Protein AF-A0A357HH08-F1 (afdb_monomer)

Structure (mmCIF, N/CA/C/O backbone):
data_AF-A0A357HH08-F1
#
_entry.id   AF-A0A357HH08-F1
#
loop_
_atom_site.group_PDB
_atom_site.id
_atom_site.type_symbol
_atom_site.label_atom_id
_atom_site.label_alt_id
_atom_site.label_comp_id
_atom_site.label_asym_id
_atom_site.label_entity_id
_atom_site.label_seq_id
_atom_site.pdbx_PDB_ins_code
_atom_site.Cartn_x
_atom_site.Cartn_y
_atom_site.Cartn_z
_atom_site.occupancy
_atom_site.B_iso_or_equiv
_atom_site.auth_seq_id
_atom_site.auth_comp_id
_atom_site.auth_asym_id
_atom_site.auth_atom_id
_atom_site.pdbx_PDB_model_num
ATOM 1 N N . MET A 1 1 ? 34.736 19.633 10.340 1.00 62.84 1 MET A N 1
ATOM 2 C CA . MET A 1 1 ? 34.497 18.210 10.002 1.00 62.84 1 MET A CA 1
ATOM 3 C C . MET A 1 1 ? 33.071 17.766 10.321 1.00 62.84 1 MET A C 1
ATOM 5 O O . MET A 1 1 ? 32.383 17.389 9.388 1.00 62.84 1 MET A O 1
ATOM 9 N N . LYS A 1 2 ? 32.574 17.899 11.565 1.00 65.94 2 LYS A N 1
ATOM 10 C CA . LYS A 1 2 ? 31.201 17.478 11.934 1.00 65.94 2 LYS A CA 1
ATOM 11 C C . LYS A 1 2 ? 30.092 18.131 11.089 1.00 65.94 2 LYS A C 1
ATOM 13 O O . LYS A 1 2 ? 29.302 17.419 10.498 1.00 65.94 2 LYS A O 1
ATOM 18 N N . ARG A 1 3 ? 30.107 19.462 10.922 1.00 72.38 3 ARG A N 1
ATOM 19 C CA . ARG A 1 3 ? 29.101 20.187 10.110 1.00 72.38 3 ARG A CA 1
ATOM 20 C C . ARG A 1 3 ? 29.107 19.813 8.623 1.00 72.38 3 ARG A C 1
ATOM 22 O O . ARG A 1 3 ? 28.051 19.743 8.017 1.00 72.38 3 ARG A O 1
ATOM 29 N N . LEU A 1 4 ? 30.285 19.554 8.052 1.00 79.75 4 LEU A N 1
ATOM 30 C CA . LEU A 1 4 ? 30.416 19.148 6.649 1.00 79.75 4 LEU A CA 1
ATOM 31 C C . LEU A 1 4 ? 29.883 17.725 6.444 1.00 79.75 4 LEU A C 1
ATOM 33 O O . LEU A 1 4 ? 29.162 17.473 5.491 1.00 79.75 4 LEU A O 1
ATOM 37 N N . SER A 1 5 ? 30.177 16.826 7.386 1.00 79.00 5 SER A N 1
ATOM 38 C CA . SER A 1 5 ? 29.631 15.468 7.397 1.00 79.00 5 SER A CA 1
ATOM 39 C C . SER A 1 5 ? 28.104 15.459 7.532 1.00 79.00 5 SER A C 1
ATOM 41 O O . SER A 1 5 ? 27.454 14.715 6.809 1.00 79.00 5 SER A O 1
ATOM 43 N N . THR A 1 6 ? 27.525 16.319 8.376 1.00 83.50 6 THR A N 1
ATOM 44 C CA . THR A 1 6 ? 26.064 16.458 8.499 1.00 83.50 6 THR A CA 1
ATOM 45 C C . THR A 1 6 ? 25.417 16.967 7.209 1.00 83.50 6 THR A C 1
ATOM 47 O O . THR A 1 6 ? 24.393 16.436 6.801 1.00 83.50 6 THR A O 1
ATOM 50 N N . ILE A 1 7 ? 26.021 17.956 6.540 1.00 86.75 7 ILE A N 1
ATOM 51 C CA . ILE A 1 7 ? 25.509 18.484 5.263 1.00 86.75 7 ILE A CA 1
ATOM 52 C C . ILE A 1 7 ? 25.567 17.413 4.168 1.00 86.75 7 ILE A C 1
ATOM 54 O O . ILE A 1 7 ? 24.616 17.266 3.410 1.00 86.75 7 ILE A O 1
ATOM 58 N N . ILE A 1 8 ? 26.653 16.638 4.108 1.00 84.81 8 ILE A N 1
ATOM 59 C CA . ILE A 1 8 ? 26.789 15.533 3.151 1.00 84.81 8 ILE A CA 1
ATOM 60 C C . ILE A 1 8 ? 25.721 14.461 3.403 1.00 84.81 8 ILE A C 1
ATOM 62 O O . ILE A 1 8 ? 25.078 14.034 2.451 1.00 84.81 8 ILE A O 1
ATOM 66 N N . LEU A 1 9 ? 25.483 14.072 4.662 1.00 82.25 9 LEU A N 1
ATOM 67 C CA . LEU A 1 9 ? 24.411 13.129 4.998 1.00 82.25 9 LEU A CA 1
ATOM 68 C C . LEU A 1 9 ? 23.026 13.651 4.590 1.00 82.25 9 LEU A C 1
ATOM 70 O O . LEU A 1 9 ? 22.233 12.882 4.061 1.00 82.25 9 LEU A O 1
ATOM 74 N N . LEU A 1 10 ? 22.755 14.944 4.797 1.00 78.56 10 LEU A N 1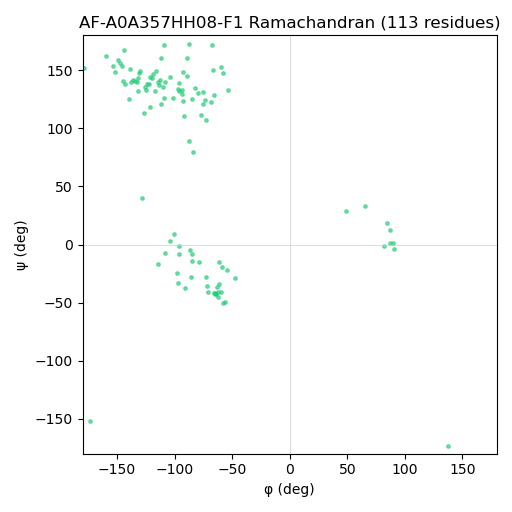
ATOM 75 C CA . LEU A 1 10 ? 21.478 15.562 4.434 1.00 78.56 10 LEU A CA 1
ATOM 76 C C . LEU A 1 10 ? 21.255 15.570 2.912 1.00 78.56 10 LEU A C 1
ATOM 78 O O . LEU A 1 10 ? 20.160 15.288 2.437 1.00 78.56 10 LEU A O 1
ATOM 82 N N . ILE A 1 11 ? 22.297 15.879 2.136 1.00 79.38 11 ILE A N 1
ATOM 83 C CA . ILE A 1 11 ? 22.226 15.852 0.668 1.00 79.38 11 ILE A CA 1
ATOM 84 C C . ILE A 1 11 ? 22.002 14.419 0.180 1.00 79.38 11 ILE A C 1
ATOM 86 O O . ILE A 1 11 ? 21.160 14.198 -0.683 1.00 79.38 11 ILE A O 1
ATOM 90 N N . ILE A 1 12 ? 22.703 13.446 0.768 1.00 74.56 12 ILE A N 1
ATOM 91 C CA . ILE A 1 12 ? 22.519 12.021 0.471 1.00 74.56 12 ILE A CA 1
ATOM 92 C C . ILE A 1 12 ? 21.065 11.607 0.732 1.00 74.56 12 ILE A C 1
ATOM 94 O O . ILE A 1 12 ? 20.432 11.064 -0.164 1.00 74.56 12 ILE A O 1
ATOM 98 N N . SER A 1 13 ? 20.489 11.925 1.896 1.00 67.00 13 SER A N 1
ATOM 99 C CA . SER A 1 13 ? 19.108 11.527 2.209 1.00 67.00 13 SER A CA 1
ATOM 100 C C . SER A 1 13 ? 18.063 12.113 1.257 1.00 67.00 13 SER A C 1
ATOM 102 O O . SER A 1 13 ? 17.078 11.448 0.962 1.00 67.00 13 SER A O 1
ATOM 104 N N . VAL A 1 14 ? 18.275 13.333 0.751 1.00 65.25 14 VAL A N 1
ATOM 105 C CA . VAL A 1 14 ? 17.350 13.961 -0.209 1.00 65.25 14 VAL A CA 1
ATOM 106 C C . VAL A 1 14 ? 17.433 13.296 -1.584 1.00 65.25 14 VAL A C 1
ATOM 108 O O . VAL A 1 14 ? 16.416 13.157 -2.251 1.00 65.25 14 VAL A O 1
ATOM 111 N N . VAL A 1 15 ? 18.623 12.857 -2.005 1.00 64.88 15 VAL A N 1
ATOM 112 C CA . VAL A 1 15 ? 18.824 12.215 -3.316 1.00 64.88 15 VAL A CA 1
ATOM 113 C C . VAL A 1 15 ? 18.246 10.795 -3.364 1.00 64.88 15 VAL A C 1
ATOM 115 O O . VAL A 1 15 ? 17.839 10.354 -4.432 1.00 64.88 15 VAL A O 1
ATOM 118 N N . PHE A 1 16 ? 18.181 10.095 -2.229 1.00 62.38 16 PHE A N 1
ATOM 119 C CA . PHE A 1 16 ? 17.678 8.716 -2.147 1.00 62.38 16 PHE A CA 1
ATOM 120 C C . PHE A 1 16 ? 16.228 8.603 -1.644 1.00 62.38 16 PHE A C 1
ATOM 122 O O . PHE A 1 16 ? 15.769 7.501 -1.351 1.00 62.38 16 PHE A O 1
ATOM 129 N N . SER A 1 17 ? 15.504 9.718 -1.502 1.00 65.12 17 SER A N 1
ATOM 130 C CA . SER A 1 17 ? 14.099 9.678 -1.090 1.00 65.12 17 SER A CA 1
ATOM 131 C C . SER A 1 17 ? 13.206 9.318 -2.274 1.00 65.12 17 SER A C 1
ATOM 133 O O . SER A 1 17 ? 13.288 9.951 -3.325 1.00 65.12 17 SER A O 1
ATOM 135 N N . LYS A 1 18 ? 12.311 8.346 -2.081 1.00 68.88 18 LYS A N 1
ATOM 136 C CA . LYS A 1 18 ? 11.255 8.029 -3.048 1.00 68.88 18 LYS A CA 1
ATOM 137 C C . LYS A 1 18 ? 10.178 9.115 -2.956 1.00 68.88 18 LYS A C 1
ATOM 139 O O . LYS A 1 18 ? 9.630 9.334 -1.877 1.00 68.88 18 LYS A O 1
ATOM 144 N N . ASP A 1 19 ? 9.906 9.815 -4.053 1.00 78.31 19 ASP A N 1
ATOM 145 C CA . ASP A 1 19 ? 8.832 10.818 -4.134 1.00 78.31 19 ASP A CA 1
ATOM 146 C C . ASP A 1 19 ? 7.512 10.108 -4.449 1.00 78.31 19 ASP A C 1
ATOM 148 O O . ASP A 1 19 ? 7.123 9.967 -5.609 1.00 78.31 19 ASP A O 1
ATOM 152 N N . LEU A 1 20 ? 6.909 9.523 -3.414 1.00 88.50 20 LEU A N 1
ATOM 153 C CA . LEU A 1 20 ? 5.729 8.676 -3.538 1.00 88.50 20 LEU A CA 1
ATOM 154 C C . LEU A 1 20 ? 4.454 9.466 -3.265 1.00 88.50 20 LEU A C 1
ATOM 156 O O . LEU A 1 20 ? 4.339 10.185 -2.273 1.00 88.50 20 LEU A O 1
ATOM 160 N N . GLN A 1 21 ? 3.475 9.280 -4.139 1.00 93.81 21 GLN A N 1
ATOM 161 C CA . GLN A 1 21 ? 2.150 9.863 -4.044 1.00 93.81 21 GLN A CA 1
ATOM 162 C C . GLN A 1 21 ? 1.102 8.760 -3.900 1.00 93.81 21 GLN A C 1
ATOM 164 O O . GLN A 1 21 ? 1.056 7.830 -4.705 1.00 93.81 21 GLN A O 1
ATOM 169 N N . ILE A 1 22 ? 0.200 8.916 -2.929 1.00 95.19 22 ILE A N 1
ATOM 170 C CA . ILE A 1 22 ? -0.998 8.079 -2.799 1.00 95.19 22 ILE A CA 1
ATOM 171 C C . ILE A 1 22 ? -1.950 8.376 -3.965 1.00 95.19 22 ILE A C 1
ATOM 173 O O . ILE A 1 22 ? -2.376 9.518 -4.156 1.00 95.19 22 ILE A O 1
ATOM 177 N N . ILE A 1 23 ? -2.302 7.342 -4.728 1.00 96.00 23 ILE A N 1
ATOM 178 C CA . ILE A 1 23 ? -3.246 7.432 -5.857 1.00 96.00 23 ILE A CA 1
ATOM 179 C C . ILE A 1 23 ? -4.542 6.655 -5.627 1.00 96.00 23 ILE A C 1
ATOM 181 O O . ILE A 1 23 ? -5.531 6.897 -6.316 1.00 96.00 23 ILE A O 1
ATOM 185 N N . HIS A 1 24 ? -4.551 5.741 -4.658 1.00 96.75 24 HIS A N 1
ATOM 186 C CA . HIS A 1 24 ? -5.717 4.952 -4.271 1.00 96.75 24 HIS A CA 1
ATOM 187 C C . HIS A 1 24 ? -5.612 4.566 -2.797 1.00 96.75 24 HIS A C 1
ATOM 189 O O . HIS A 1 24 ? -4.506 4.362 -2.302 1.00 96.75 24 HIS A O 1
ATOM 195 N N . MET A 1 25 ? -6.747 4.451 -2.112 1.00 96.19 25 MET A N 1
ATOM 196 C CA . MET A 1 25 ? -6.821 4.105 -0.693 1.00 96.19 25 MET A CA 1
ATOM 197 C C . MET A 1 25 ? -8.054 3.238 -0.419 1.00 96.19 25 MET A C 1
ATOM 199 O O . MET A 1 25 ? -9.127 3.507 -0.957 1.00 96.19 25 MET A O 1
ATOM 203 N N . GLU A 1 26 ? -7.902 2.237 0.446 1.00 96.31 26 GLU A N 1
ATOM 204 C CA . GLU A 1 26 ? -8.973 1.407 1.005 1.00 96.31 26 GLU A CA 1
ATOM 205 C C . GLU A 1 26 ? -8.890 1.432 2.532 1.00 96.31 26 GLU A C 1
ATOM 207 O O . GLU A 1 26 ? -7.804 1.320 3.099 1.00 96.31 26 GLU A O 1
ATOM 212 N N . GLY A 1 27 ? -10.035 1.584 3.194 1.00 91.00 27 GLY A N 1
ATOM 213 C CA . GLY A 1 27 ? -10.105 1.834 4.630 1.00 91.00 27 GLY A CA 1
ATOM 214 C C . GLY A 1 27 ? -11.144 2.902 4.990 1.00 91.00 27 GLY A C 1
ATOM 215 O O . GLY A 1 27 ? -11.878 3.387 4.127 1.00 91.00 27 GLY A O 1
ATOM 216 N N . THR A 1 28 ? -11.219 3.314 6.253 1.00 92.12 28 THR A N 1
ATOM 217 C CA . THR A 1 28 ? -10.451 2.793 7.402 1.00 92.12 28 THR A CA 1
ATOM 218 C C . THR A 1 28 ? -11.167 1.626 8.087 1.00 92.12 28 THR A C 1
ATOM 220 O O . THR A 1 28 ? -12.394 1.651 8.197 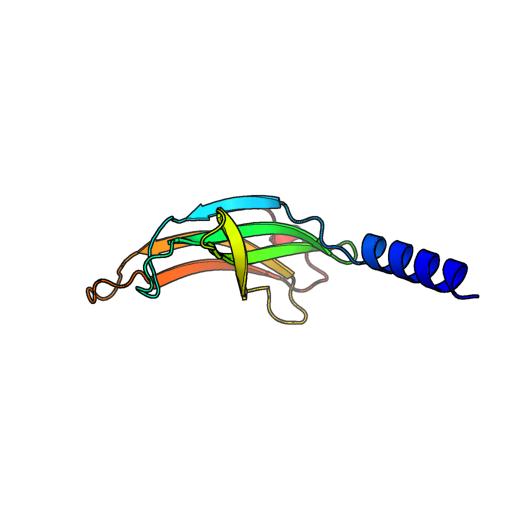1.00 92.12 28 THR A O 1
ATOM 223 N N . PHE A 1 29 ? -10.413 0.650 8.590 1.00 90.75 29 PHE A N 1
ATOM 224 C CA . PHE A 1 29 ? -10.912 -0.500 9.357 1.00 90.75 29 PHE A CA 1
ATOM 225 C C . PHE A 1 29 ? -9.970 -0.775 10.534 1.00 90.75 29 PHE A C 1
ATOM 227 O O . PHE A 1 29 ? -8.794 -0.479 10.414 1.00 90.75 29 PHE A O 1
ATOM 234 N N . ASP A 1 30 ? -10.486 -1.324 11.630 1.00 92.25 30 ASP A N 1
ATOM 235 C CA . ASP A 1 30 ? -9.681 -1.878 12.731 1.00 92.25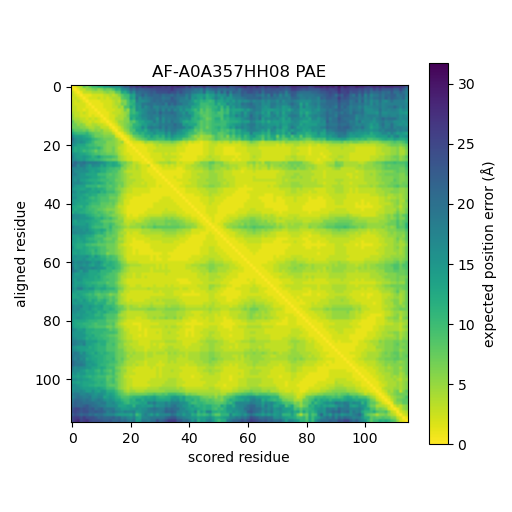 30 ASP A CA 1
ATOM 236 C C . ASP A 1 30 ? -9.387 -3.345 12.375 1.00 92.25 30 ASP A C 1
ATOM 238 O O . ASP A 1 30 ? -10.233 -4.222 12.575 1.00 92.25 30 ASP A O 1
ATOM 242 N N . LEU A 1 31 ? -8.285 -3.578 11.660 1.00 91.38 31 LEU A N 1
ATOM 243 C CA . LEU A 1 31 ? -7.968 -4.856 11.015 1.00 91.38 31 LEU A CA 1
ATOM 244 C C . LEU A 1 31 ? -7.263 -5.834 11.953 1.00 91.38 31 LEU A C 1
ATOM 246 O O . LEU A 1 31 ? -7.389 -7.043 11.759 1.00 91.38 31 LEU A O 1
ATOM 250 N N . ASP A 1 32 ? -6.527 -5.343 12.948 1.00 90.88 32 ASP A N 1
ATOM 251 C CA . ASP A 1 32 ? -5.877 -6.182 13.960 1.00 90.88 32 ASP A CA 1
ATOM 252 C C . ASP A 1 32 ? -6.586 -6.173 15.328 1.00 90.88 32 ASP A C 1
ATOM 254 O O . ASP A 1 32 ? -6.186 -6.913 16.234 1.00 90.88 32 ASP A O 1
ATOM 258 N N . GLN A 1 33 ? -7.721 -5.469 15.421 1.00 92.19 33 GLN A N 1
ATOM 259 C CA . GLN A 1 33 ? -8.642 -5.443 16.561 1.00 92.19 33 GLN A CA 1
ATOM 260 C C . GLN A 1 33 ? -8.039 -4.829 17.828 1.00 92.19 33 GLN A C 1
ATOM 262 O O . GLN A 1 33 ? -8.367 -5.246 18.950 1.00 92.19 33 GLN A O 1
ATOM 267 N N . ASP A 1 34 ? -7.152 -3.851 17.673 1.00 94.19 34 ASP A N 1
ATOM 268 C CA . ASP A 1 34 ? -6.516 -3.153 18.787 1.00 94.19 34 ASP A CA 1
ATOM 269 C C . ASP A 1 34 ? -7.218 -1.824 19.156 1.00 94.19 34 ASP A C 1
ATOM 271 O O . ASP A 1 34 ? -6.972 -1.250 20.227 1.00 94.19 34 ASP A O 1
ATOM 275 N N . GLY A 1 35 ? -8.189 -1.403 18.335 1.00 94.81 35 GLY A N 1
ATOM 276 C CA . GLY A 1 35 ? -8.993 -0.197 18.517 1.00 94.81 35 GLY A CA 1
ATOM 277 C C . GLY A 1 35 ? -8.404 1.064 17.880 1.00 94.81 35 GLY A C 1
ATOM 278 O O . GLY A 1 35 ? -9.006 2.141 18.016 1.00 94.81 35 GLY A O 1
ATOM 279 N N . LEU A 1 36 ? -7.261 0.952 17.207 1.00 95.94 36 LEU A N 1
ATOM 280 C CA . LEU A 1 36 ? -6.778 1.908 16.224 1.00 95.94 36 LEU A CA 1
ATOM 281 C C . LEU A 1 36 ? -7.346 1.547 14.843 1.00 95.94 36 LEU A C 1
ATOM 283 O O . LEU A 1 36 ? -8.157 0.635 14.699 1.00 95.94 36 LEU A O 1
ATOM 287 N N . TYR A 1 37 ? -7.113 2.419 13.866 1.00 94.94 37 TYR A N 1
ATOM 288 C CA . TYR A 1 37 ? -7.679 2.244 12.533 1.00 94.94 37 TYR A CA 1
ATOM 289 C C . TYR A 1 37 ? -6.577 2.251 11.491 1.00 94.94 37 TYR A C 1
ATOM 291 O O . TYR A 1 37 ? -5.769 3.183 11.417 1.00 94.94 37 TYR A O 1
ATOM 299 N N . GLU A 1 38 ? -6.652 1.281 10.592 1.00 96.19 38 GLU A N 1
ATOM 300 C CA . GLU A 1 38 ? -5.698 1.077 9.523 1.00 96.19 38 GLU A CA 1
ATOM 301 C C . GLU A 1 38 ? -6.326 1.360 8.162 1.00 96.19 38 GLU A C 1
ATOM 303 O O . GLU A 1 38 ? -7.549 1.383 7.955 1.00 96.19 38 GLU A O 1
ATOM 308 N N . PHE A 1 39 ? -5.452 1.590 7.193 1.0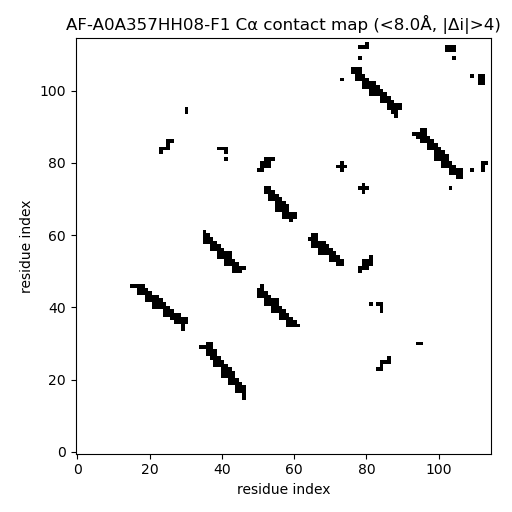0 96.38 39 PHE A N 1
ATOM 309 C CA . PHE A 1 39 ? -5.806 1.673 5.789 1.00 96.38 39 PHE A CA 1
ATOM 310 C C . PHE A 1 39 ? -4.656 1.158 4.930 1.00 96.38 39 PHE A C 1
ATOM 312 O O . PHE A 1 39 ? -3.484 1.191 5.309 1.00 96.38 39 PHE A O 1
ATOM 319 N N . ALA A 1 40 ? -4.997 0.712 3.727 1.00 97.19 40 ALA A N 1
ATOM 320 C CA . ALA A 1 40 ? -4.024 0.350 2.713 1.00 97.19 40 ALA A CA 1
ATOM 321 C C . ALA A 1 40 ? -4.108 1.336 1.543 1.00 97.19 40 ALA A C 1
ATOM 323 O O . ALA A 1 40 ? -5.190 1.775 1.150 1.00 97.19 40 ALA A O 1
ATOM 324 N N . ALA A 1 41 ? -2.963 1.691 0.976 1.00 97.44 41 ALA A N 1
ATOM 325 C CA . ALA A 1 41 ? -2.854 2.651 -0.110 1.00 97.44 41 ALA A CA 1
ATOM 326 C C . ALA A 1 41 ? -1.995 2.105 -1.247 1.00 97.44 41 ALA A C 1
ATOM 328 O O . ALA A 1 41 ? -1.033 1.376 -1.012 1.00 97.44 41 ALA A O 1
ATOM 329 N N . ILE A 1 42 ? -2.328 2.496 -2.477 1.00 97.81 42 ILE A N 1
ATOM 330 C CA . ILE A 1 42 ? -1.412 2.380 -3.612 1.00 97.81 42 ILE A CA 1
ATOM 331 C C . ILE A 1 42 ? -0.659 3.695 -3.724 1.00 97.81 42 ILE A C 1
ATOM 333 O O . ILE A 1 42 ? -1.265 4.759 -3.890 1.00 97.81 42 ILE A O 1
ATOM 337 N N . GLU A 1 43 ? 0.660 3.599 -3.681 1.00 96.50 43 GLU A N 1
ATOM 338 C CA . GLU A 1 43 ? 1.567 4.716 -3.864 1.00 96.50 43 GLU A CA 1
ATOM 339 C C . GLU A 1 43 ? 2.389 4.540 -5.131 1.00 96.50 43 GLU A C 1
ATOM 341 O O . GLU A 1 43 ? 2.843 3.439 -5.443 1.00 96.50 43 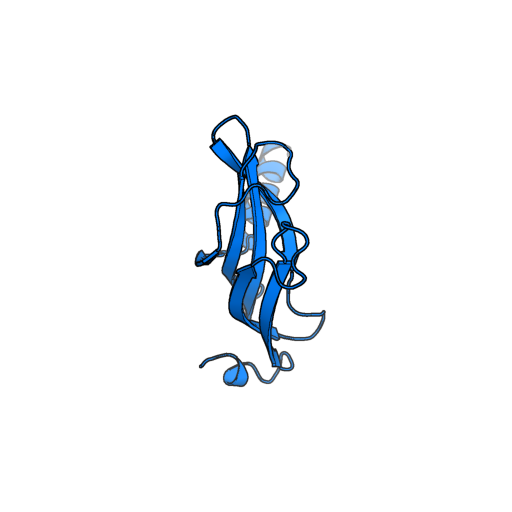GLU A O 1
ATOM 346 N N . VAL A 1 44 ? 2.586 5.633 -5.863 1.00 94.75 44 VAL A N 1
ATOM 347 C CA . VAL A 1 44 ? 3.403 5.661 -7.079 1.00 94.75 44 VAL A CA 1
ATOM 348 C C . VAL A 1 44 ? 4.403 6.796 -7.032 1.00 94.75 44 VAL A C 1
ATOM 350 O O . VAL A 1 44 ? 4.138 7.843 -6.450 1.00 94.75 44 VAL A O 1
ATOM 353 N N . GLY A 1 45 ? 5.549 6.606 -7.669 1.00 91.56 45 GLY A N 1
ATOM 354 C CA . GLY A 1 45 ? 6.593 7.618 -7.701 1.00 91.56 45 GLY A CA 1
ATOM 355 C C . GLY A 1 45 ? 7.739 7.232 -8.614 1.00 91.56 45 GLY A C 1
ATOM 356 O O . GLY A 1 45 ? 7.560 6.495 -9.586 1.00 91.56 45 GLY A O 1
ATOM 357 N N . GLN A 1 46 ? 8.918 7.747 -8.288 1.00 86.38 46 GLN A N 1
ATOM 358 C CA . GLN A 1 46 ? 10.163 7.474 -8.997 1.00 86.38 46 GLN A CA 1
ATOM 359 C C . GLN A 1 46 ? 11.212 6.932 -8.026 1.00 86.38 46 GLN A C 1
ATOM 361 O O . GLN A 1 46 ? 11.366 7.454 -6.921 1.00 86.38 46 GLN A O 1
ATOM 366 N N . ASP A 1 47 ? 11.952 5.916 -8.459 1.00 82.94 47 ASP A N 1
ATOM 367 C CA . ASP A 1 47 ? 13.118 5.382 -7.756 1.00 82.94 47 ASP A CA 1
ATOM 368 C C . ASP A 1 47 ? 14.211 5.051 -8.776 1.00 82.94 47 ASP A C 1
ATOM 370 O O . ASP A 1 47 ? 13.965 4.359 -9.761 1.00 82.94 47 ASP A O 1
ATOM 374 N N . ASN A 1 48 ? 15.414 5.596 -8.589 1.00 79.44 48 ASN A N 1
ATOM 375 C CA . ASN A 1 48 ? 16.549 5.445 -9.514 1.00 79.44 48 ASN A CA 1
ATOM 376 C C . ASN A 1 48 ? 16.234 5.722 -11.003 1.00 79.44 48 ASN A C 1
ATOM 378 O O . ASN A 1 48 ? 16.891 5.185 -11.890 1.00 79.44 48 ASN A O 1
ATOM 382 N N . GLY A 1 49 ? 15.260 6.596 -11.280 1.00 79.94 49 GLY A N 1
ATOM 383 C CA . GLY A 1 49 ? 14.835 6.954 -12.639 1.00 79.94 49 GLY A CA 1
ATOM 384 C C . GLY A 1 49 ? 13.769 6.040 -13.248 1.00 79.94 49 GLY A C 1
ATOM 385 O O . GLY A 1 49 ? 13.374 6.287 -14.383 1.00 79.94 49 GLY A O 1
ATOM 386 N N . HIS A 1 50 ? 13.301 5.040 -12.500 1.00 81.12 50 HIS A N 1
ATOM 387 C CA . HIS A 1 50 ? 12.218 4.145 -12.885 1.00 81.12 50 HIS A CA 1
ATOM 388 C C . HIS A 1 50 ? 10.930 4.499 -12.143 1.00 81.12 50 HIS A C 1
ATOM 390 O O . HIS A 1 50 ? 10.946 4.842 -10.955 1.00 81.12 50 HIS A O 1
ATOM 396 N N . SER A 1 51 ? 9.795 4.359 -12.827 1.00 86.19 51 SER A N 1
ATOM 397 C CA . SER A 1 51 ? 8.490 4.423 -12.172 1.00 86.19 51 SER A CA 1
ATOM 398 C C . SER A 1 51 ? 8.324 3.249 -11.212 1.00 86.19 51 SER A C 1
ATOM 400 O O . SER A 1 51 ? 8.476 2.093 -11.600 1.00 86.19 51 SER A O 1
ATOM 402 N N . VAL A 1 52 ? 7.953 3.548 -9.968 1.00 90.19 52 VAL A N 1
ATOM 403 C CA . VAL A 1 52 ? 7.652 2.537 -8.950 1.00 90.19 52 VAL A CA 1
ATOM 404 C C . VAL A 1 52 ? 6.213 2.651 -8.487 1.00 90.19 52 VAL A C 1
ATOM 406 O O . VAL A 1 52 ? 5.661 3.748 -8.402 1.00 90.19 52 VAL A O 1
ATOM 409 N N . SER A 1 53 ? 5.625 1.505 -8.160 1.00 94.50 53 SER A N 1
ATOM 410 C CA . SER A 1 53 ? 4.328 1.389 -7.510 1.00 94.50 53 SER A CA 1
ATOM 411 C C . SER A 1 53 ? 4.437 0.405 -6.353 1.00 94.50 53 SER A C 1
ATOM 413 O O . SER A 1 53 ? 5.104 -0.625 -6.469 1.00 94.50 53 SER A O 1
ATOM 415 N N . MET A 1 54 ? 3.792 0.719 -5.239 1.00 96.00 54 MET A N 1
ATOM 416 C CA . MET A 1 54 ? 3.781 -0.122 -4.048 1.00 96.00 54 MET A CA 1
ATOM 417 C C . MET A 1 54 ? 2.450 -0.038 -3.329 1.00 96.00 54 MET A C 1
ATOM 419 O O . MET A 1 54 ? 1.755 0.977 -3.394 1.00 96.00 54 MET A O 1
ATOM 423 N N . ILE A 1 55 ? 2.124 -1.106 -2.614 1.00 97.62 55 ILE A N 1
ATOM 424 C CA . ILE A 1 55 ? 1.075 -1.072 -1.605 1.00 97.62 55 ILE A CA 1
ATOM 425 C C . ILE A 1 55 ? 1.728 -0.769 -0.272 1.00 97.62 55 ILE A C 1
ATOM 427 O O . ILE A 1 55 ? 2.723 -1.397 0.091 1.00 97.62 55 ILE A O 1
ATOM 431 N N . ARG A 1 56 ? 1.142 0.166 0.465 1.00 96.94 56 ARG A N 1
ATOM 432 C CA . ARG A 1 56 ? 1.527 0.458 1.838 1.00 96.94 56 ARG A CA 1
ATOM 433 C C . ARG A 1 56 ? 0.353 0.307 2.770 1.00 96.94 56 ARG A C 1
ATOM 435 O O . ARG A 1 56 ? -0.760 0.707 2.440 1.00 96.94 56 ARG A O 1
ATOM 442 N N . TYR A 1 57 ? 0.633 -0.287 3.916 1.00 96.69 57 TYR A N 1
ATOM 443 C CA . TYR A 1 57 ? -0.318 -0.513 4.982 1.00 96.69 57 TYR A CA 1
ATOM 444 C C . TYR A 1 57 ? 0.060 0.351 6.172 1.00 96.69 57 TYR A C 1
ATOM 446 O O . TYR A 1 57 ? 1.180 0.250 6.688 1.00 96.69 57 TYR A O 1
ATOM 454 N N . TYR A 1 58 ? -0.871 1.210 6.563 1.00 97.25 58 TYR A N 1
ATOM 455 C CA . TYR A 1 58 ? -0.670 2.200 7.599 1.00 97.25 58 TYR A CA 1
ATOM 456 C C . TYR A 1 58 ? -1.646 1.997 8.739 1.00 97.25 58 TYR A C 1
ATOM 458 O O . TYR A 1 58 ? -2.822 1.735 8.504 1.00 97.25 58 TYR A O 1
ATOM 466 N N . GLU A 1 59 ? -1.158 2.243 9.942 1.00 97.62 59 GLU A N 1
ATOM 467 C CA . GLU A 1 59 ? -1.952 2.385 11.153 1.00 97.62 59 GLU A CA 1
ATOM 468 C C . GLU A 1 59 ? -1.975 3.843 11.589 1.00 97.62 59 GLU A C 1
ATOM 470 O O . GLU A 1 59 ? -0.974 4.555 11.481 1.00 97.62 59 GLU A O 1
ATOM 475 N N . ILE A 1 60 ? -3.130 4.313 12.046 1.00 97.44 60 ILE A N 1
ATOM 476 C CA . ILE A 1 60 ? -3.262 5.646 12.621 1.00 97.44 60 ILE A CA 1
ATOM 477 C C . ILE A 1 60 ? -3.044 5.522 14.127 1.00 97.44 60 ILE A C 1
ATOM 479 O O . ILE A 1 60 ? -3.885 4.977 14.835 1.00 97.44 60 ILE A O 1
ATOM 483 N N . ASP A 1 61 ? -1.931 6.063 14.617 1.00 95.69 61 ASP A N 1
ATOM 484 C CA . ASP A 1 61 ? -1.609 6.030 16.040 1.00 95.69 61 ASP A CA 1
ATOM 485 C C . ASP A 1 61 ? -2.570 6.887 16.886 1.00 95.69 61 ASP A C 1
ATOM 487 O O . ASP A 1 61 ? -3.389 7.664 16.385 1.00 95.69 61 ASP A O 1
ATOM 491 N N . GLY A 1 62 ? -2.454 6.772 18.212 1.00 95.12 62 GLY A N 1
ATOM 492 C CA . GLY A 1 62 ? -3.315 7.492 19.156 1.00 95.12 62 GLY A CA 1
ATOM 493 C C . GLY A 1 62 ? -3.229 9.025 19.084 1.00 95.12 62 GLY A C 1
ATOM 494 O O . GLY A 1 62 ? -4.118 9.702 19.606 1.00 95.12 62 GLY A O 1
ATOM 495 N N . ASP A 1 63 ? -2.201 9.574 18.431 1.00 96.31 63 ASP A N 1
ATOM 496 C CA . ASP A 1 63 ? -2.039 11.010 18.190 1.00 96.31 63 ASP A CA 1
ATOM 497 C C . ASP A 1 63 ? -2.554 11.429 16.794 1.00 96.31 63 ASP A C 1
ATOM 499 O O . ASP A 1 63 ? -2.564 12.619 16.460 1.00 96.31 63 ASP A O 1
ATOM 503 N N . GLY A 1 64 ? -3.033 10.473 15.992 1.00 94.19 64 GLY A N 1
ATOM 504 C CA . GLY A 1 64 ? -3.585 10.681 14.658 1.00 94.19 64 GLY A CA 1
ATOM 505 C C . GLY A 1 64 ? -2.548 10.661 13.533 1.00 94.19 64 GLY A C 1
ATOM 506 O O . GLY A 1 64 ? -2.870 11.082 12.417 1.00 94.19 64 GLY A O 1
ATOM 507 N N . TYR A 1 65 ? -1.315 10.219 13.796 1.00 96.19 65 TYR A N 1
ATOM 508 C CA . TYR A 1 65 ? -0.274 10.104 12.775 1.00 96.19 65 TYR A CA 1
ATOM 509 C C . TYR A 1 65 ? -0.253 8.715 12.147 1.00 96.19 65 TYR A C 1
ATOM 511 O O . TYR A 1 65 ? -0.553 7.712 12.778 1.00 96.19 65 TYR A O 1
ATOM 519 N N . GLN A 1 66 ? 0.132 8.670 10.875 1.00 95.12 66 GLN A N 1
ATOM 520 C CA . GLN A 1 66 ? 0.207 7.436 10.100 1.00 95.12 66 GLN A CA 1
ATOM 521 C C . GLN A 1 66 ? 1.556 6.754 10.348 1.00 95.12 66 GLN A C 1
ATOM 523 O O . GLN A 1 66 ? 2.607 7.364 10.132 1.00 95.12 66 GLN A O 1
ATOM 528 N N . GLN A 1 67 ? 1.524 5.491 10.754 1.00 96.38 67 GLN A N 1
ATOM 529 C CA . GLN A 1 67 ? 2.683 4.628 10.947 1.00 96.38 67 GLN A CA 1
ATOM 530 C C . GLN A 1 67 ? 2.696 3.560 9.857 1.00 96.38 67 GLN A C 1
ATOM 532 O O . GLN A 1 67 ? 1.698 2.885 9.632 1.00 96.38 67 GLN A O 1
ATOM 537 N N . LEU A 1 68 ? 3.812 3.437 9.133 1.00 95.94 68 LEU A N 1
ATOM 538 C CA . LEU A 1 68 ? 3.968 2.409 8.104 1.00 95.94 68 LEU A CA 1
ATOM 539 C C . LEU A 1 68 ? 4.256 1.061 8.771 1.00 95.94 68 LEU A C 1
ATOM 541 O O . LEU A 1 68 ? 5.357 0.858 9.287 1.00 95.94 68 LEU A O 1
ATOM 545 N N . ASN A 1 69 ? 3.306 0.133 8.686 1.00 94.81 69 ASN A N 1
ATOM 546 C CA . ASN A 1 69 ? 3.417 -1.186 9.309 1.00 94.81 69 ASN A CA 1
ATOM 547 C C . ASN A 1 69 ? 3.907 -2.249 8.315 1.00 94.81 69 ASN A C 1
ATOM 549 O O . ASN A 1 69 ? 4.654 -3.156 8.687 1.00 94.81 69 ASN A O 1
ATOM 553 N N . TRP A 1 70 ? 3.535 -2.130 7.036 1.00 95.06 70 TRP A N 1
ATOM 554 C CA . TRP A 1 70 ? 3.957 -3.066 5.993 1.00 95.06 70 TRP A CA 1
ATOM 555 C C . TRP A 1 70 ? 3.980 -2.435 4.593 1.00 95.06 70 TR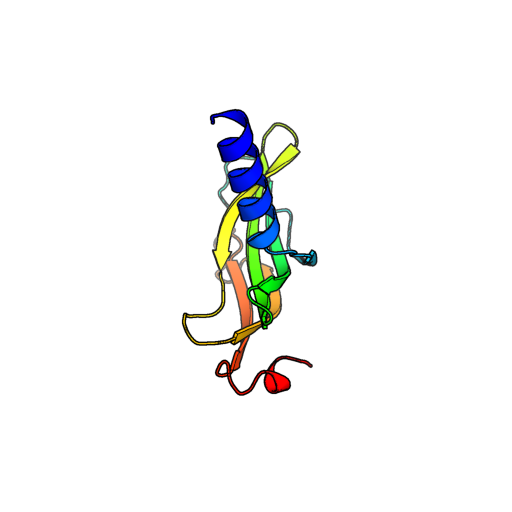P A C 1
ATOM 557 O O . TRP A 1 70 ? 3.243 -1.495 4.298 1.00 95.06 70 TRP A O 1
ATOM 567 N N . GLU A 1 71 ? 4.824 -2.985 3.717 1.00 95.88 71 GLU A N 1
ATOM 568 C CA . GLU A 1 71 ? 4.963 -2.593 2.312 1.00 95.88 71 GLU A CA 1
ATOM 569 C C . GLU A 1 71 ? 5.008 -3.838 1.411 1.00 95.88 71 GLU A C 1
ATOM 571 O O . GLU A 1 71 ? 5.671 -4.829 1.731 1.00 95.88 71 GLU A O 1
ATOM 576 N N . LEU A 1 72 ? 4.355 -3.753 0.250 1.00 96.31 72 LEU A N 1
ATOM 577 C CA . LEU A 1 72 ? 4.528 -4.676 -0.868 1.00 96.31 72 LEU A CA 1
ATOM 578 C C . LEU A 1 72 ? 4.978 -3.914 -2.105 1.00 96.31 72 LEU A C 1
ATOM 580 O O . LEU A 1 72 ? 4.252 -3.080 -2.646 1.00 96.31 72 LEU A O 1
ATOM 584 N N . ALA A 1 73 ? 6.167 -4.267 -2.574 1.00 94.44 73 ALA A N 1
ATOM 585 C CA . ALA A 1 73 ? 6.750 -3.767 -3.805 1.00 94.44 73 ALA A CA 1
ATOM 586 C C . ALA A 1 73 ? 6.789 -4.868 -4.877 1.00 94.44 73 ALA A C 1
ATOM 588 O O . ALA A 1 73 ? 6.516 -6.043 -4.610 1.00 94.44 73 ALA A O 1
ATOM 589 N N . ALA A 1 74 ? 7.150 -4.478 -6.098 1.00 93.38 74 ALA A N 1
ATOM 590 C CA . ALA A 1 74 ? 7.494 -5.433 -7.142 1.00 93.38 74 ALA A CA 1
ATOM 591 C C . ALA A 1 74 ? 8.663 -6.341 -6.689 1.00 93.38 74 ALA A C 1
ATOM 593 O O . ALA A 1 74 ? 9.532 -5.879 -5.946 1.00 93.38 74 ALA A O 1
ATOM 594 N N . PRO A 1 75 ? 8.709 -7.615 -7.122 1.00 92.25 75 PRO A N 1
ATOM 595 C CA . PRO A 1 75 ? 9.852 -8.487 -6.864 1.00 92.25 75 PRO A CA 1
ATOM 596 C C . PRO A 1 75 ? 11.155 -7.925 -7.444 1.00 92.25 75 PRO A C 1
ATOM 598 O O . PRO A 1 75 ? 11.139 -7.243 -8.468 1.00 92.25 75 PRO A O 1
ATOM 601 N N . ASP A 1 76 ? 12.285 -8.283 -6.834 1.00 88.69 76 ASP A N 1
ATOM 602 C CA . ASP A 1 76 ? 13.608 -7.853 -7.293 1.00 88.69 76 ASP A CA 1
ATOM 603 C C . ASP A 1 76 ? 13.838 -8.171 -8.781 1.00 88.69 76 ASP A C 1
ATOM 605 O O . ASP A 1 76 ? 13.605 -9.292 -9.243 1.00 88.69 76 ASP A O 1
ATOM 609 N N . GLY A 1 77 ? 14.341 -7.182 -9.524 1.00 87.25 77 GLY A N 1
ATOM 610 C CA . GLY A 1 77 ? 14.631 -7.296 -10.958 1.00 87.25 77 GLY A CA 1
ATOM 611 C C . GLY A 1 77 ? 13.424 -7.099 -11.880 1.00 87.25 77 GLY A C 1
ATOM 612 O O . GLY A 1 77 ? 13.591 -7.135 -13.097 1.00 87.25 77 GLY A O 1
ATOM 613 N N . LEU A 1 78 ? 12.231 -6.863 -11.326 1.00 90.62 78 LEU A N 1
ATOM 614 C CA . LEU A 1 78 ? 11.033 -6.524 -12.086 1.00 90.62 78 LEU A CA 1
ATOM 615 C C . LEU A 1 78 ? 10.555 -5.118 -11.744 1.00 90.62 78 LEU A C 1
ATOM 617 O O . LEU A 1 78 ? 10.674 -4.641 -10.616 1.00 90.62 78 LEU A O 1
ATOM 621 N N . LEU A 1 79 ? 9.938 -4.478 -12.727 1.00 90.12 79 LEU A N 1
ATOM 622 C CA . LEU A 1 79 ? 9.161 -3.269 -12.521 1.00 90.12 79 LEU A CA 1
ATOM 623 C C . LEU A 1 79 ? 7.688 -3.653 -12.393 1.00 90.12 79 LEU A C 1
ATOM 625 O O . LEU A 1 79 ? 7.192 -4.523 -13.116 1.00 90.12 79 LEU A O 1
ATOM 629 N N . GLY A 1 80 ? 6.992 -3.012 -11.458 1.00 91.75 80 GLY A N 1
ATOM 630 C CA . GLY A 1 80 ? 5.602 -3.317 -11.145 1.00 91.75 80 GLY A CA 1
ATOM 631 C C . GLY A 1 80 ? 4.728 -2.075 -11.080 1.00 91.75 80 GLY A C 1
ATOM 632 O O . GLY A 1 80 ? 5.154 -1.026 -10.598 1.00 91.75 80 GLY A O 1
ATOM 633 N N . ASN A 1 81 ? 3.487 -2.215 -11.545 1.00 93.62 81 ASN A N 1
ATOM 634 C CA . ASN A 1 81 ? 2.440 -1.212 -11.387 1.00 93.62 81 ASN A CA 1
ATOM 635 C C . ASN A 1 81 ? 1.193 -1.846 -10.761 1.00 93.62 81 ASN A C 1
ATOM 637 O O . ASN A 1 81 ? 0.551 -2.692 -11.394 1.00 93.62 81 ASN A O 1
ATOM 641 N N . PHE A 1 82 ? 0.853 -1.453 -9.531 1.00 95.8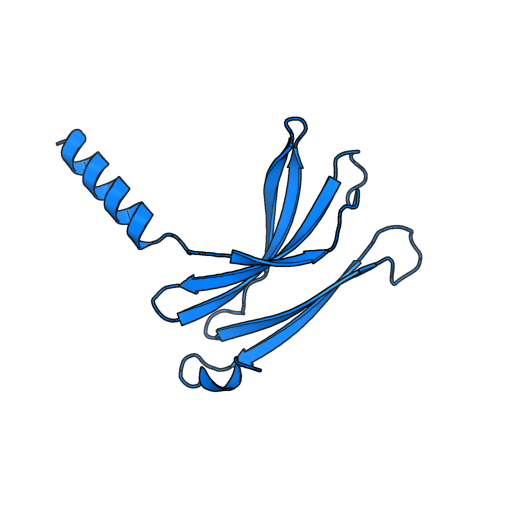8 82 PHE A N 1
ATOM 642 C CA . PHE A 1 82 ? -0.388 -1.879 -8.892 1.00 95.88 82 PHE A CA 1
ATOM 643 C C . PHE A 1 82 ? -1.571 -1.154 -9.524 1.00 95.88 82 PHE A C 1
ATOM 645 O O . PHE A 1 82 ? -1.624 0.072 -9.576 1.00 95.88 82 PHE A O 1
ATOM 652 N N . VAL A 1 83 ? -2.538 -1.930 -10.007 1.00 94.62 83 VAL A N 1
ATOM 653 C CA . VAL A 1 83 ? -3.696 -1.394 -10.736 1.00 94.62 83 VAL A CA 1
ATOM 654 C C . VAL A 1 83 ? -4.848 -1.082 -9.788 1.00 94.62 83 VAL A C 1
ATOM 656 O O . VAL A 1 83 ? -5.587 -0.123 -9.999 1.00 94.62 83 VAL A O 1
ATOM 659 N N . ASN A 1 84 ? -5.047 -1.918 -8.768 1.00 95.38 84 ASN A N 1
ATOM 660 C CA . ASN A 1 84 ? -6.131 -1.754 -7.809 1.00 95.38 84 ASN A CA 1
ATOM 661 C C . ASN A 1 84 ? -5.835 -2.504 -6.508 1.00 95.38 84 ASN A C 1
ATOM 663 O O . ASN A 1 84 ? -5.011 -3.418 -6.467 1.00 95.38 84 ASN A O 1
ATOM 667 N N . LEU A 1 85 ? -6.551 -2.122 -5.463 1.00 95.94 85 LEU A N 1
ATOM 668 C CA . LEU A 1 85 ? -6.483 -2.671 -4.122 1.00 95.94 85 LEU A CA 1
ATOM 669 C C . LEU A 1 85 ? -7.907 -2.682 -3.557 1.00 95.94 85 LEU A C 1
ATOM 671 O O . LEU A 1 85 ? -8.661 -1.727 -3.752 1.00 95.94 85 LEU A O 1
ATOM 675 N N . LYS A 1 86 ? -8.270 -3.764 -2.869 1.00 95.75 86 LYS A N 1
ATOM 676 C CA . LYS A 1 86 ? -9.533 -3.909 -2.145 1.00 95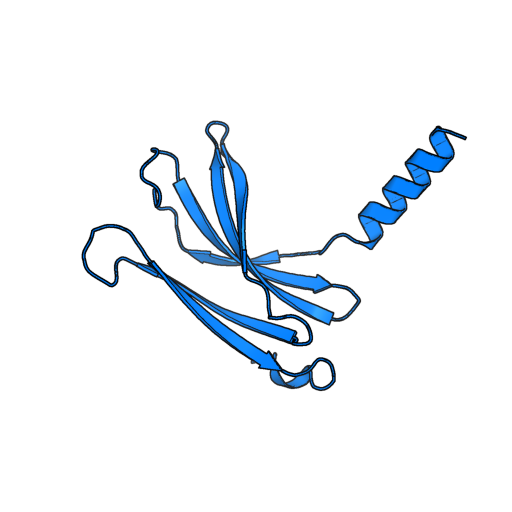.75 86 LYS A CA 1
ATOM 677 C C . LYS A 1 86 ? -9.299 -4.537 -0.784 1.00 95.75 86 LYS A C 1
ATOM 679 O O . LYS A 1 86 ? -8.494 -5.459 -0.676 1.00 95.75 86 LYS A O 1
ATOM 684 N N . LEU A 1 87 ? -10.041 -4.042 0.202 1.00 94.31 87 LEU A N 1
ATOM 685 C CA . LEU A 1 87 ? -10.186 -4.659 1.514 1.00 94.31 87 LEU A CA 1
ATOM 686 C C . LEU A 1 87 ? -11.606 -5.208 1.657 1.00 94.31 87 LEU A C 1
ATOM 688 O O . LEU A 1 87 ? -12.573 -4.535 1.288 1.00 94.31 87 LEU A O 1
ATOM 692 N N . GLY A 1 88 ? -11.737 -6.421 2.177 1.00 92.31 88 GLY A N 1
ATOM 693 C CA . GLY A 1 88 ? -13.033 -7.017 2.477 1.00 92.31 88 GLY A CA 1
ATOM 694 C C . GLY A 1 88 ? -12.896 -8.401 3.087 1.00 92.31 88 GLY A C 1
ATOM 695 O O . GLY A 1 88 ? -11.925 -9.088 2.817 1.00 92.31 88 GLY A O 1
ATOM 696 N N . ASP A 1 89 ? -13.878 -8.787 3.892 1.00 93.50 89 ASP A N 1
ATOM 697 C CA . ASP A 1 89 ? -13.982 -10.125 4.481 1.00 93.50 89 ASP A CA 1
ATOM 698 C C . ASP A 1 89 ? -14.393 -11.128 3.389 1.00 93.50 89 ASP A C 1
ATOM 700 O O . ASP A 1 89 ? -15.512 -11.074 2.858 1.00 93.50 89 ASP A O 1
ATOM 704 N N . LEU A 1 90 ? -13.451 -11.972 2.966 1.00 94.81 90 LEU A N 1
ATOM 705 C CA . LEU A 1 90 ? -13.611 -12.895 1.842 1.00 94.81 90 LEU A CA 1
ATOM 706 C C . LEU A 1 90 ? -13.975 -14.305 2.286 1.00 94.81 90 LEU A C 1
ATOM 708 O O . LEU A 1 90 ? -14.549 -15.055 1.485 1.00 94.81 90 LEU A O 1
ATOM 712 N N . ASP A 1 91 ? -13.623 -14.679 3.513 1.00 96.12 91 ASP A N 1
ATOM 713 C CA . ASP A 1 91 ? -13.862 -16.016 4.050 1.00 96.12 91 ASP A CA 1
ATOM 714 C C . ASP A 1 91 ? -14.970 -16.076 5.118 1.00 96.12 91 ASP A C 1
ATOM 716 O O . ASP A 1 91 ? -15.457 -17.165 5.442 1.00 96.12 91 ASP A O 1
ATOM 720 N N . GLY A 1 92 ? -15.479 -14.919 5.541 1.00 95.75 92 GLY A N 1
ATOM 721 C CA . GLY A 1 92 ? -16.601 -14.759 6.455 1.00 95.75 92 GLY A CA 1
ATOM 722 C C . GLY A 1 92 ? -16.216 -14.829 7.931 1.00 95.75 92 GLY A C 1
ATOM 723 O O . GLY A 1 92 ? -17.099 -15.115 8.750 1.00 95.75 92 GLY A O 1
ATOM 724 N N . ASP A 1 93 ? -14.941 -14.645 8.283 1.00 93.62 93 ASP A N 1
ATOM 725 C CA . ASP A 1 93 ? -14.471 -14.690 9.670 1.00 93.62 93 ASP A CA 1
ATOM 726 C C . ASP A 1 93 ? -14.613 -13.348 10.422 1.00 93.62 93 ASP A C 1
ATOM 728 O O . ASP A 1 93 ? -14.490 -13.308 11.652 1.00 93.62 93 ASP A O 1
ATOM 732 N N . GLY A 1 94 ? -14.978 -12.278 9.705 1.00 88.56 94 GLY A N 1
ATOM 733 C CA . GLY A 1 94 ? -15.151 -10.927 10.231 1.00 88.56 94 GLY A CA 1
ATOM 734 C C . GLY A 1 94 ? -13.895 -10.052 10.185 1.00 88.56 94 GLY A C 1
ATOM 735 O O . GLY A 1 94 ? -14.001 -8.867 10.509 1.00 88.56 94 GLY A O 1
ATOM 736 N N . ASN A 1 95 ? -12.748 -10.587 9.766 1.00 88.50 95 ASN A N 1
ATOM 737 C CA . ASN A 1 95 ? -11.525 -9.844 9.488 1.00 88.50 95 ASN A CA 1
ATOM 738 C C . ASN A 1 95 ? -11.451 -9.541 7.983 1.00 88.50 95 ASN A C 1
ATOM 740 O O . ASN A 1 95 ? -11.697 -10.414 7.162 1.00 88.50 95 ASN A O 1
ATOM 744 N N . PRO A 1 96 ? -11.168 -8.298 7.567 1.00 91.12 96 PRO A N 1
ATOM 745 C CA . PRO A 1 96 ? -10.982 -8.015 6.148 1.00 91.12 96 PRO A CA 1
ATOM 746 C C . PRO A 1 96 ? -9.634 -8.511 5.601 1.00 91.12 96 PRO A C 1
ATOM 748 O O . PRO A 1 96 ? -8.573 -8.144 6.104 1.00 91.12 96 PRO A O 1
ATOM 751 N N . GLU A 1 97 ? -9.663 -9.212 4.468 1.00 92.25 97 GLU A N 1
ATOM 752 C CA . GLU A 1 97 ? -8.482 -9.538 3.667 1.00 92.25 97 GLU A CA 1
ATOM 753 C C . GLU A 1 97 ? -8.177 -8.461 2.620 1.00 92.25 97 GLU A C 1
ATOM 755 O O . GLU A 1 97 ? -9.038 -7.692 2.182 1.00 92.25 97 GLU A O 1
ATOM 760 N N . LEU A 1 98 ? -6.931 -8.473 2.138 1.00 93.81 98 LEU A N 1
ATOM 761 C CA . LEU A 1 98 ? -6.446 -7.626 1.055 1.00 93.81 98 LEU A CA 1
ATOM 762 C C . LEU A 1 98 ? -6.366 -8.392 -0.272 1.00 93.81 98 LEU A C 1
ATOM 764 O O . LEU A 1 98 ? -5.659 -9.393 -0.387 1.00 93.81 98 LEU A O 1
ATOM 768 N N . ILE A 1 99 ? -7.009 -7.863 -1.318 1.00 95.81 99 ILE A N 1
ATOM 769 C CA . ILE A 1 99 ? -6.804 -8.284 -2.713 1.00 95.81 99 ILE A CA 1
ATOM 770 C C . ILE A 1 99 ? -6.175 -7.147 -3.503 1.00 95.81 99 ILE A C 1
ATOM 772 O O . ILE A 1 99 ? -6.609 -5.997 -3.446 1.00 95.81 99 ILE A O 1
ATOM 776 N N . THR A 1 100 ? -5.198 -7.494 -4.333 1.00 96.31 100 THR A N 1
ATOM 777 C CA . THR A 1 100 ? -4.588 -6.572 -5.283 1.00 96.31 100 THR A CA 1
ATOM 778 C C . THR A 1 100 ? -4.219 -7.272 -6.587 1.00 96.31 100 THR A C 1
ATOM 780 O O . THR A 1 100 ? -4.216 -8.499 -6.681 1.00 96.31 100 THR A O 1
ATOM 783 N N . ILE A 1 101 ? -3.908 -6.472 -7.600 1.00 96.00 101 ILE A N 1
ATOM 784 C CA . ILE A 1 101 ? -3.410 -6.907 -8.899 1.00 96.00 101 ILE A CA 1
ATOM 785 C C . ILE A 1 101 ? -2.275 -5.986 -9.344 1.00 96.00 101 ILE A C 1
ATOM 787 O O . ILE A 1 101 ? -2.348 -4.764 -9.190 1.00 96.00 101 ILE A O 1
ATOM 791 N N . MET A 1 102 ? -1.238 -6.583 -9.926 1.00 94.69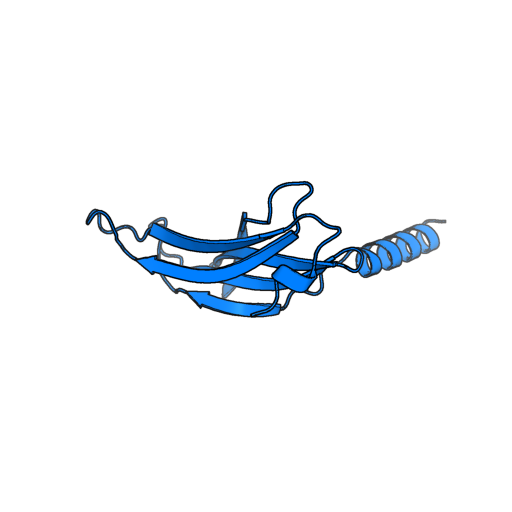 102 MET A N 1
ATOM 792 C CA . MET A 1 102 ? -0.030 -5.895 -10.369 1.00 94.69 102 MET A CA 1
ATOM 793 C C . MET A 1 102 ? 0.323 -6.323 -11.791 1.00 94.69 102 MET A C 1
ATOM 795 O O . MET A 1 102 ? 0.375 -7.517 -12.088 1.00 94.69 102 MET A O 1
ATOM 799 N N . ASN A 1 103 ? 0.605 -5.345 -12.647 1.00 93.25 103 ASN A N 1
ATOM 800 C CA . ASN A 1 103 ? 1.278 -5.587 -13.918 1.00 93.25 103 ASN A CA 1
ATOM 801 C C . ASN A 1 103 ? 2.785 -5.659 -13.662 1.00 93.25 103 ASN A C 1
ATOM 803 O O . ASN A 1 103 ? 3.310 -4.806 -12.950 1.00 93.25 103 ASN A O 1
ATOM 807 N N . LEU A 1 104 ? 3.460 -6.653 -14.240 1.00 91.69 104 LEU A N 1
ATOM 808 C CA . LEU A 1 104 ? 4.899 -6.876 -14.094 1.00 91.69 104 LEU A CA 1
ATOM 809 C C . LEU A 1 104 ? 5.586 -6.853 -15.454 1.00 91.69 104 LEU A C 1
ATOM 811 O O . LEU A 1 104 ? 5.039 -7.355 -16.437 1.00 91.69 104 LEU A O 1
ATOM 815 N N . THR A 1 105 ? 6.800 -6.317 -15.485 1.00 88.31 105 THR A N 1
ATOM 816 C CA . THR A 1 105 ? 7.674 -6.357 -16.656 1.00 88.31 105 THR A CA 1
ATOM 817 C C . THR A 1 105 ? 9.139 -6.379 -16.238 1.00 88.31 105 THR A C 1
ATOM 819 O O . THR A 1 105 ? 9.478 -5.956 -15.132 1.00 88.31 105 THR A O 1
ATOM 822 N N . ASP A 1 106 ? 10.013 -6.836 -17.131 1.00 86.00 106 ASP A N 1
ATOM 823 C CA . ASP A 1 106 ? 11.456 -6.674 -16.963 1.00 86.00 106 ASP A CA 1
ATOM 824 C C . ASP A 1 106 ? 11.841 -5.187 -17.054 1.00 86.00 106 ASP A C 1
ATOM 826 O O . ASP A 1 106 ? 11.221 -4.413 -17.789 1.00 86.00 106 ASP A O 1
ATOM 830 N N . GLU A 1 107 ? 12.912 -4.793 -16.360 1.00 77.56 107 GLU A N 1
ATOM 831 C CA . GLU A 1 107 ? 13.418 -3.407 -16.294 1.00 77.56 107 GLU A CA 1
ATOM 832 C C . GLU A 1 107 ? 13.707 -2.755 -17.659 1.00 77.56 107 GLU A C 1
ATOM 834 O O . GLU A 1 107 ? 13.690 -1.535 -17.800 1.00 77.56 107 GLU A O 1
ATOM 839 N N . ASN A 1 108 ? 13.921 -3.571 -18.693 1.00 76.19 108 ASN A N 1
ATOM 840 C CA . ASN A 1 108 ? 14.199 -3.115 -20.053 1.00 76.19 108 ASN A CA 1
ATOM 841 C C . ASN A 1 108 ? 12.926 -2.853 -20.888 1.00 76.19 108 ASN A C 1
ATOM 843 O O . ASN A 1 108 ? 13.029 -2.384 -22.023 1.00 76.19 108 ASN A O 1
ATOM 847 N N . GLU A 1 109 ? 11.733 -3.147 -20.355 1.00 74.19 109 GLU A N 1
ATOM 848 C CA . GLU A 1 109 ? 10.452 -3.115 -21.079 1.00 74.19 109 GLU A CA 1
ATOM 849 C C . GLU A 1 109 ? 9.358 -2.285 -20.367 1.00 74.19 109 GLU A C 1
ATOM 851 O O . GLU A 1 109 ? 8.175 -2.623 -20.389 1.00 74.19 109 GLU A O 1
ATOM 856 N N . GLU A 1 110 ? 9.721 -1.135 -19.785 1.00 67.06 110 GLU A N 1
ATOM 857 C CA . GLU A 1 110 ? 8.822 -0.241 -19.018 1.00 67.06 110 GLU A CA 1
ATOM 858 C C . GLU A 1 110 ? 7.475 0.098 -19.674 1.00 67.06 110 GLU A C 1
ATOM 860 O O . GLU A 1 110 ? 6.482 0.339 -18.984 1.00 67.06 110 GLU A O 1
ATOM 865 N N . ARG A 1 111 ? 7.400 0.108 -21.010 1.00 64.50 111 ARG A N 1
ATOM 866 C CA . ARG A 1 111 ? 6.202 0.538 -21.747 1.00 64.50 111 ARG A CA 1
ATOM 867 C C . ARG A 1 111 ? 4.948 -0.286 -21.417 1.00 64.50 111 ARG A C 1
ATOM 869 O O . ARG A 1 111 ? 3.847 0.173 -21.701 1.00 64.50 111 ARG A O 1
ATOM 876 N N . ILE A 1 112 ? 5.101 -1.487 -20.857 1.00 62.28 112 ILE A N 1
ATOM 877 C CA . ILE A 1 112 ? 4.000 -2.409 -20.530 1.00 62.28 112 ILE A CA 1
ATOM 878 C C . ILE A 1 112 ? 3.273 -2.003 -19.228 1.00 62.28 112 ILE A C 1
ATOM 880 O O . ILE A 1 112 ? 2.157 -2.452 -18.977 1.00 62.28 112 ILE A O 1
ATOM 884 N N . LEU A 1 113 ? 3.856 -1.116 -18.413 1.00 68.38 113 LEU A N 1
ATOM 885 C CA . LEU A 1 113 ? 3.311 -0.761 -17.098 1.00 68.38 113 LEU A CA 1
ATOM 886 C C . LEU A 1 113 ? 2.241 0.330 -17.110 1.00 68.38 113 LEU A C 1
ATOM 888 O O . LEU A 1 113 ? 1.542 0.492 -16.109 1.00 68.38 113 LEU A O 1
ATOM 892 N N . HIS A 1 114 ? 2.082 1.066 -18.207 1.00 62.03 114 HIS A N 1
ATOM 893 C CA . HIS A 1 114 ? 1.085 2.130 -18.303 1.00 62.03 114 HIS A CA 1
ATOM 894 C C . HIS A 1 114 ? -0.226 1.597 -18.911 1.00 62.03 114 HIS A C 1
ATOM 896 O O . HIS A 1 114 ? -0.165 0.952 -19.961 1.00 62.03 114 HIS A O 1
ATOM 902 N N . PRO A 1 115 ? -1.392 1.836 -18.278 1.00 53.72 115 PRO A N 1
ATOM 903 C CA . PRO A 1 115 ? -2.693 1.543 -18.881 1.00 53.72 115 PRO A CA 1
ATOM 904 C C . PRO A 1 115 ? -2.983 2.399 -20.124 1.00 53.72 115 PRO A C 1
ATOM 906 O O . PRO A 1 115 ? -2.449 3.530 -20.221 1.00 53.72 115 PRO A O 1
#

Secondary structure (DSSP, 8-state):
-HHHHHHHHHHHHHHT----EEEEEEEEE-SSSSSSEEEEEEEEEEETTEEEEEEEEEEE-TTS-EEEEEEE-PPTTEEEEEEEEEEE-SSSSSSPEEEEEEEEEETT-GGGG--

pLDDT: mean 88.02, std 10.7, range [53.72, 97.81]

Radius of gyration: 17.49 Å; Cα contacts (8 Å, |Δi|>4): 211; chains: 1; bounding box: 51×36×41 Å

Foldseek 3Di:
DVVVVVVVVVVVCVVQDWPKDFPDKEDFDPQVVPPWTKIKTWIWGDGPRAIWIKIWIWTQDPVRDTDTPDIDTDPPQKHKDKDDKYWADPPPPPHTDIDTDIDIDGPVPRVRRDD

Sequence (115 aa):
MKRLSTIILLIISVVFSKDLQIIHMEGTFDLDQDGLYEFAAIEVGQDNGHSVSMIRYYEIDGDGYQQLNWELAAPDGLLGNFVNLKLGDLDGDGNPELITIMNLTDENEERILHP

Solvent-accessible surface area (backbone atoms only — not comparable to full-atom values): 6840 Å² total; per-residue (Å²): 109,70,69,60,53,52,52,51,51,53,53,50,54,63,74,69,53,66,61,65,41,80,79,44,77,37,72,79,41,56,70,85,72,83,79,50,44,27,36,39,31,39,31,38,33,44,52,99,89,38,72,41,27,31,41,38,33,32,37,36,46,99,88,70,49,78,41,83,76,48,77,47,64,49,60,91,80,41,38,26,29,65,77,52,74,44,71,43,56,83,87,73,84,80,53,61,43,82,49,72,47,67,46,75,37,52,74,91,47,65,79,75,57,63,134

Nearest PDB structures (foldseek):
  6e8a-assembly1_A-3  TM=4.561E-01  e=1.288E+00  Salmonella enterica subsp. enterica serovar Typhimurium

Mean predicted aligned error: 6.86 Å